Protein AF-A0A8B7DAG0-F1 (afdb_monomer)

Secondary structure (DSSP, 8-state):
--------TT-EEEEEEEE-SSS--EEEEEEEEETTEEEEESSTT-SS-SEEEEGGG--EEEE-SSSS-TTEEEEEETTEEEEEE-SSHHHHHHHHHHHHHHHHHTT--

Solvent-accessible surface area (backbone atoms only — not comparable to full-atom values): 6389 Å² total; per-residue (Å²): 136,78,78,89,84,63,82,54,91,91,52,53,69,49,71,36,34,30,52,37,88,90,59,75,52,75,45,68,26,26,34,38,43,50,97,60,33,43,32,31,18,78,41,86,87,54,91,64,65,79,46,74,43,61,43,82,61,45,77,49,66,46,80,35,84,82,83,79,46,74,39,21,29,35,42,35,37,91,91,47,73,46,49,34,27,30,98,37,60,67,56,29,48,55,52,45,51,56,52,47,53,52,37,56,75,64,68,67,126

Mean predicted aligned error: 5.38 Å

Radius of gyration: 13.93 Å; Cα contacts (8 Å, |Δi|>4): 187; chains: 1; bounding box: 33×29×47 Å

pLDDT: mean 90.53, std 15.8, range [38.78, 98.75]

Sequence (109 aa):
MDAYDGAEINSKEGYLTKQGLKIKSWRTRWFVLFRNELLYYKTKNEKQPLGIINLKICLSVTKDEEIGKNYAFRIHMPYRVYYVYAVSDIERQEWIDILCWKLIQNGIE

Structure (mmCIF, N/CA/C/O backbone):
data_AF-A0A8B7DAG0-F1
#
_entry.id   AF-A0A8B7DAG0-F1
#
loop_
_atom_site.group_PDB
_atom_site.id
_atom_site.type_symbol
_atom_site.label_atom_id
_atom_site.label_alt_id
_atom_site.label_comp_id
_atom_site.label_asym_id
_atom_site.label_entity_id
_atom_site.label_seq_id
_atom_site.pdbx_PDB_ins_code
_atom_site.Cartn_x
_atom_site.Cartn_y
_atom_site.Cartn_z
_atom_site.occupancy
_atom_site.B_iso_or_equiv
_atom_site.auth_seq_id
_atom_site.auth_comp_id
_atom_site.auth_asym_id
_atom_site.auth_atom_id
_atom_site.pdbx_PDB_model_num
ATOM 1 N N . MET A 1 1 ? 10.244 11.679 31.653 1.00 40.47 1 MET A N 1
ATOM 2 C CA . MET A 1 1 ? 9.393 10.553 31.192 1.00 40.47 1 MET A CA 1
ATOM 3 C C . MET A 1 1 ? 8.840 11.032 29.885 1.00 40.47 1 MET A C 1
ATOM 5 O O . MET A 1 1 ? 7.789 11.658 29.839 1.00 40.47 1 MET A O 1
ATOM 9 N N . ASP A 1 2 ? 9.701 10.934 28.886 1.00 38.78 2 ASP A N 1
ATOM 10 C CA . ASP A 1 2 ? 9.666 11.870 27.780 1.00 38.78 2 ASP A CA 1
ATOM 11 C C . ASP A 1 2 ? 8.710 11.314 26.744 1.00 38.78 2 ASP A C 1
ATOM 13 O O . ASP A 1 2 ? 8.774 10.140 26.370 1.00 38.78 2 ASP A O 1
ATOM 17 N N . ALA A 1 3 ? 7.746 12.154 26.386 1.00 39.91 3 ALA A N 1
ATOM 18 C CA . ALA A 1 3 ? 6.811 11.891 25.321 1.00 39.91 3 ALA A CA 1
ATOM 19 C C . ALA A 1 3 ? 7.611 11.461 24.086 1.00 39.91 3 ALA A C 1
ATOM 21 O O . ALA A 1 3 ? 8.507 12.179 23.644 1.00 39.91 3 ALA A O 1
ATOM 22 N N . TYR A 1 4 ? 7.301 10.282 23.548 1.00 42.47 4 TYR A N 1
ATOM 23 C CA . TYR A 1 4 ? 7.715 9.902 22.203 1.00 42.47 4 TYR A CA 1
ATOM 24 C C . TYR A 1 4 ? 6.974 10.813 21.214 1.00 42.47 4 TYR A C 1
ATOM 26 O O . TYR A 1 4 ? 5.984 10.420 20.607 1.00 42.47 4 TYR A O 1
ATOM 34 N N . ASP A 1 5 ? 7.440 12.053 21.105 1.00 46.56 5 ASP A N 1
ATOM 35 C CA . ASP A 1 5 ? 7.036 13.046 20.114 1.00 46.56 5 ASP A CA 1
ATOM 36 C C . ASP A 1 5 ? 8.050 13.038 18.967 1.00 46.56 5 ASP A C 1
ATOM 38 O O . ASP A 1 5 ? 8.760 13.998 18.684 1.00 46.56 5 ASP A O 1
ATOM 42 N N . GLY A 1 6 ? 8.211 11.860 18.373 1.00 41.12 6 GLY A N 1
ATOM 43 C CA . GLY A 1 6 ? 9.141 11.633 17.284 1.00 41.12 6 GLY A CA 1
ATOM 44 C C . GLY A 1 6 ? 8.429 10.851 16.208 1.00 41.12 6 GLY A C 1
ATOM 45 O O . GLY A 1 6 ? 8.589 9.636 16.133 1.00 41.12 6 GLY A O 1
ATOM 46 N N . ALA A 1 7 ? 7.638 11.531 15.375 1.00 50.34 7 ALA A N 1
ATOM 47 C CA . ALA A 1 7 ? 7.388 11.005 14.042 1.00 50.34 7 ALA A CA 1
ATOM 48 C C . ALA A 1 7 ? 8.769 10.710 13.442 1.00 50.34 7 ALA A C 1
ATOM 50 O O . ALA A 1 7 ? 9.560 11.633 13.242 1.00 50.34 7 ALA A O 1
ATOM 51 N N . GLU A 1 8 ? 9.112 9.428 13.270 1.00 58.81 8 GLU A N 1
ATOM 52 C CA . GLU A 1 8 ? 10.402 9.056 12.697 1.00 58.81 8 GLU A CA 1
ATOM 53 C C . GLU A 1 8 ? 10.531 9.809 11.372 1.00 58.81 8 GLU A C 1
ATOM 55 O O . GLU A 1 8 ? 9.656 9.696 10.505 1.00 58.81 8 GLU A O 1
ATOM 60 N N . ILE A 1 9 ? 11.603 10.591 11.219 1.00 61.91 9 ILE A N 1
ATOM 61 C CA . ILE A 1 9 ? 11.972 11.185 9.935 1.00 61.91 9 ILE A CA 1
ATOM 62 C C . ILE A 1 9 ? 12.011 10.004 8.952 1.00 61.91 9 ILE A C 1
ATOM 64 O O . ILE A 1 9 ? 12.784 9.063 9.144 1.00 61.91 9 ILE A O 1
ATOM 68 N N . ASN A 1 10 ? 11.142 10.021 7.936 1.00 74.75 10 ASN A N 1
ATOM 69 C CA . ASN A 1 10 ? 10.905 8.928 6.976 1.00 74.75 10 ASN A CA 1
ATOM 70 C C . ASN A 1 10 ? 9.998 7.767 7.441 1.00 74.75 10 ASN A C 1
ATOM 72 O O . ASN A 1 10 ? 10.216 6.608 7.053 1.00 74.75 10 ASN A O 1
ATOM 76 N N . SER A 1 11 ? 8.959 8.074 8.214 1.00 87.56 11 SER A N 1
ATOM 77 C CA . SER A 1 11 ? 7.810 7.197 8.462 1.00 87.56 11 SER A CA 1
ATOM 78 C C . SER A 1 11 ? 6.525 7.790 7.876 1.00 87.56 11 SER A C 1
ATOM 80 O O . SER A 1 11 ? 6.398 9.000 7.697 1.00 87.56 11 SER A O 1
ATOM 82 N N . LYS A 1 12 ? 5.571 6.921 7.533 1.00 95.44 12 LYS A N 1
AT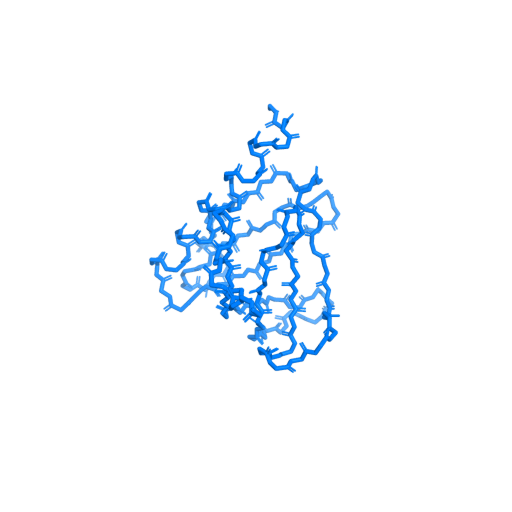OM 83 C CA . LYS A 1 12 ? 4.217 7.313 7.128 1.00 95.44 12 LYS A CA 1
ATOM 84 C C . LYS A 1 12 ? 3.233 6.259 7.597 1.00 95.44 12 LYS A C 1
ATOM 86 O O . LYS A 1 12 ? 3.471 5.060 7.456 1.00 95.44 12 LYS A O 1
ATOM 91 N N . GLU A 1 13 ? 2.112 6.721 8.120 1.00 97.75 13 GLU A N 1
ATOM 92 C CA . GLU A 1 13 ? 0.965 5.893 8.454 1.00 97.75 13 GLU A CA 1
ATOM 93 C C . GLU A 1 13 ? -0.304 6.498 7.853 1.00 97.75 13 GLU A C 1
ATOM 95 O O . GLU A 1 13 ? -0.394 7.710 7.654 1.00 97.75 13 GLU A O 1
ATOM 100 N N . GLY A 1 14 ? -1.272 5.660 7.494 1.00 98.06 14 GLY A N 1
ATOM 101 C CA . GLY A 1 14 ? -2.459 6.130 6.786 1.00 98.06 14 GLY A CA 1
ATOM 102 C C . GLY A 1 14 ? -3.342 5.008 6.267 1.00 98.06 14 GLY A C 1
ATOM 103 O O . GLY A 1 14 ? -2.921 3.856 6.144 1.00 98.06 14 GLY A O 1
ATOM 104 N N . TYR A 1 15 ? -4.589 5.337 5.942 1.00 98.62 15 TYR A N 1
ATOM 105 C CA . TYR A 1 15 ? -5.487 4.381 5.308 1.00 98.62 15 TYR A CA 1
ATOM 106 C C . TYR A 1 15 ? -5.191 4.267 3.812 1.00 98.62 15 TYR A C 1
ATOM 108 O O . TYR A 1 15 ? -5.147 5.259 3.097 1.00 98.62 15 TYR A O 1
ATOM 116 N N . LEU A 1 16 ? -5.066 3.033 3.327 1.00 98.75 16 LEU A N 1
ATOM 117 C CA . LEU A 1 16 ? -5.084 2.712 1.901 1.00 98.75 16 LEU A CA 1
ATOM 118 C C . LEU A 1 16 ? -6.095 1.603 1.654 1.00 98.75 16 LEU A C 1
ATOM 120 O O . LEU A 1 16 ? -6.307 0.720 2.495 1.00 98.75 16 LEU A O 1
ATOM 124 N N . THR A 1 17 ? -6.699 1.599 0.472 1.00 98.75 17 THR A N 1
ATOM 125 C CA . THR A 1 17 ? -7.565 0.497 0.061 1.00 98.75 17 THR A CA 1
ATOM 126 C C . THR A 1 17 ? -6.815 -0.447 -0.853 1.00 98.75 17 THR A C 1
ATOM 128 O O . THR A 1 17 ? -6.337 -0.057 -1.908 1.00 98.75 17 THR A O 1
ATOM 131 N N . LYS A 1 18 ? -6.715 -1.714 -0.444 1.00 98.50 18 LYS A N 1
ATOM 132 C CA . LYS A 1 18 ? -5.932 -2.736 -1.141 1.00 98.50 18 LYS A CA 1
ATOM 133 C C . LYS A 1 18 ? -6.804 -3.814 -1.760 1.00 98.50 18 LYS A C 1
ATOM 135 O O . LYS A 1 18 ? -7.814 -4.214 -1.177 1.00 98.50 18 LYS A O 1
ATOM 140 N N . GLN A 1 19 ? -6.353 -4.373 -2.875 1.00 98.31 19 GLN A N 1
ATOM 141 C CA . GLN A 1 19 ? -6.967 -5.561 -3.457 1.00 98.31 19 GLN A CA 1
ATOM 142 C C . GLN A 1 19 ? -6.548 -6.827 -2.684 1.00 98.31 19 GLN A C 1
ATOM 144 O O . GLN A 1 19 ? -5.409 -6.967 -2.207 1.00 98.31 19 GLN A O 1
ATOM 149 N N . GLY A 1 20 ? -7.480 -7.761 -2.499 1.00 95.94 20 GLY A N 1
ATOM 150 C CA . GLY A 1 20 ? -7.198 -9.099 -1.980 1.00 95.94 20 GLY A CA 1
ATOM 151 C C . GLY A 1 20 ? -6.433 -9.961 -2.992 1.00 95.94 20 GLY A C 1
ATOM 152 O O . GLY A 1 20 ? -6.530 -9.759 -4.198 1.00 95.94 20 GLY A O 1
ATOM 153 N N . LEU A 1 21 ? -5.635 -10.918 -2.498 1.00 90.69 21 LEU A N 1
ATOM 154 C CA . LEU A 1 21 ? -4.799 -11.768 -3.358 1.00 90.69 21 LEU A CA 1
ATOM 155 C C . LEU A 1 21 ? -5.630 -12.814 -4.110 1.00 90.69 21 LEU A C 1
ATOM 157 O O . LEU A 1 21 ? -5.641 -12.803 -5.340 1.00 90.69 21 LEU A O 1
ATOM 161 N N . LYS A 1 22 ? -6.313 -13.689 -3.353 1.00 90.44 22 LYS A N 1
ATOM 162 C CA . LYS A 1 22 ? -7.147 -14.786 -3.873 1.00 90.44 22 LYS A CA 1
ATOM 163 C C . LYS A 1 22 ? -8.496 -14.265 -4.363 1.00 90.44 22 LYS A C 1
ATOM 165 O O . LYS A 1 22 ? -8.837 -14.402 -5.527 1.00 90.44 22 LYS A O 1
ATOM 170 N N . ILE A 1 23 ? -9.228 -13.604 -3.469 1.00 94.00 23 ILE A N 1
ATOM 171 C CA . ILE A 1 23 ? -10.484 -12.928 -3.789 1.00 94.00 23 ILE A CA 1
ATOM 172 C C . ILE A 1 23 ? -10.144 -11.464 -4.044 1.00 94.00 23 ILE A C 1
ATOM 174 O O . ILE A 1 23 ? -9.693 -10.772 -3.129 1.00 94.00 23 ILE A O 1
ATOM 178 N N . LYS A 1 24 ? -10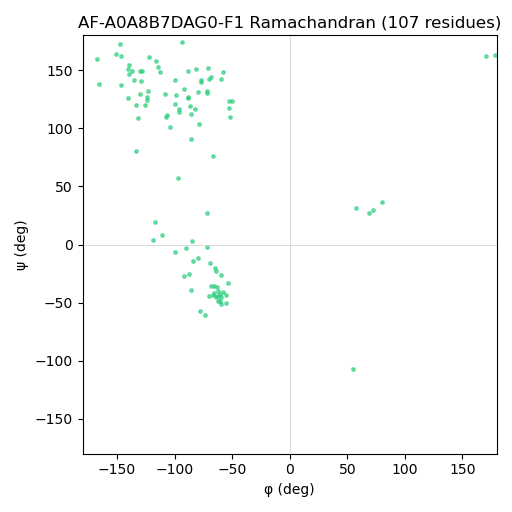.370 -10.982 -5.268 1.00 94.75 24 LYS A N 1
ATOM 179 C CA . LYS A 1 24 ? -10.020 -9.624 -5.726 1.00 94.75 24 LYS A CA 1
ATOM 180 C C . LYS A 1 24 ? -10.898 -8.507 -5.129 1.00 94.75 24 LYS A C 1
ATOM 182 O O . LYS A 1 24 ? -11.056 -7.446 -5.721 1.00 94.75 24 LYS A O 1
ATOM 187 N N . SER A 1 25 ? -11.456 -8.724 -3.937 1.00 96.81 25 SER A N 1
ATOM 188 C CA . SER A 1 25 ? -12.205 -7.714 -3.187 1.00 96.81 25 SER A CA 1
ATOM 189 C C . SER A 1 25 ? -11.286 -6.593 -2.703 1.00 96.81 25 SER A C 1
ATOM 191 O O . SER A 1 25 ? -10.159 -6.861 -2.278 1.00 96.81 25 SER A O 1
ATOM 193 N N . TRP A 1 26 ? -11.794 -5.366 -2.688 1.00 98.12 26 TRP A N 1
ATOM 194 C CA . TRP A 1 26 ? -11.092 -4.189 -2.181 1.00 98.12 26 TRP A CA 1
ATOM 195 C C . TRP A 1 26 ? -11.400 -3.969 -0.704 1.00 98.12 26 TRP A C 1
ATOM 197 O O . TRP A 1 26 ? -12.553 -4.069 -0.284 1.00 98.12 26 TRP A O 1
ATOM 207 N N . ARG A 1 27 ? -10.369 -3.715 0.104 1.00 98.25 27 ARG A N 1
ATOM 208 C CA . ARG A 1 27 ? -10.503 -3.545 1.555 1.00 98.25 27 ARG A CA 1
ATOM 209 C C . ARG A 1 27 ? -9.598 -2.428 2.060 1.00 98.25 27 ARG A C 1
ATOM 211 O O . ARG A 1 27 ? -8.391 -2.476 1.838 1.00 98.25 27 ARG A O 1
ATOM 218 N N . THR A 1 28 ? -10.177 -1.464 2.768 1.00 98.50 28 THR A N 1
ATOM 219 C CA . THR A 1 28 ? -9.439 -0.387 3.439 1.00 98.50 28 THR A CA 1
ATOM 220 C C . THR A 1 28 ? -8.697 -0.939 4.646 1.00 98.50 28 THR A C 1
ATOM 222 O O . THR A 1 28 ? -9.261 -1.701 5.437 1.00 98.50 28 THR A O 1
ATOM 225 N N . ARG A 1 29 ? -7.409 -0.625 4.751 1.00 98.62 29 ARG A N 1
ATOM 226 C CA . ARG A 1 29 ? -6.511 -1.086 5.809 1.00 98.62 29 ARG A CA 1
ATOM 227 C C . ARG A 1 29 ? -5.654 0.073 6.274 1.00 98.62 29 ARG A C 1
ATOM 229 O O . ARG A 1 29 ? -5.360 0.974 5.495 1.00 98.62 29 ARG A O 1
ATOM 236 N N . TRP A 1 30 ? -5.286 0.036 7.544 1.00 98.62 30 TRP A N 1
ATOM 237 C CA . TRP A 1 30 ? -4.340 0.985 8.106 1.00 98.62 30 TRP A CA 1
ATOM 238 C C . TRP A 1 30 ? -2.932 0.512 7.774 1.00 98.62 30 TRP A C 1
ATOM 240 O O . TRP A 1 30 ? -2.569 -0.590 8.176 1.00 98.62 30 TRP A O 1
ATOM 250 N N . PHE A 1 31 ? -2.185 1.287 7.002 1.00 98.62 31 PHE A N 1
ATOM 251 C CA . PHE A 1 31 ? -0.811 0.989 6.630 1.00 98.62 31 PHE A CA 1
ATOM 252 C C . PHE A 1 31 ? 0.151 1.777 7.510 1.00 98.62 31 PHE A C 1
ATOM 254 O O . PHE A 1 31 ? -0.103 2.939 7.815 1.00 98.62 31 PHE A O 1
ATOM 261 N N . VAL A 1 32 ? 1.255 1.140 7.890 1.00 97.81 32 VAL A N 1
ATOM 262 C CA . VAL A 1 32 ? 2.336 1.739 8.675 1.00 97.81 32 VAL A CA 1
ATOM 263 C C . VAL A 1 32 ? 3.652 1.366 8.013 1.00 97.81 32 VAL A C 1
ATOM 265 O O . VAL A 1 32 ? 3.970 0.183 7.878 1.00 97.81 32 VAL A O 1
ATOM 268 N N . LEU A 1 33 ? 4.408 2.372 7.587 1.00 96.81 33 LEU A N 1
ATOM 269 C CA . LEU A 1 33 ? 5.792 2.212 7.171 1.00 96.81 33 LEU A CA 1
ATOM 270 C C . LEU A 1 33 ? 6.688 2.301 8.403 1.00 96.81 33 LEU A C 1
ATOM 272 O O . LEU A 1 33 ? 6.838 3.373 8.986 1.00 96.81 33 LEU A O 1
ATOM 276 N N . PHE A 1 34 ? 7.310 1.183 8.760 1.00 92.19 34 PHE A N 1
ATOM 277 C CA . PHE A 1 34 ? 8.261 1.096 9.859 1.00 92.19 34 PHE A CA 1
ATOM 278 C C . PHE A 1 34 ? 9.571 0.501 9.348 1.00 92.19 34 PHE A C 1
ATOM 280 O O . PHE A 1 34 ? 9.608 -0.620 8.836 1.00 92.19 34 PHE A O 1
ATOM 287 N N . ARG A 1 35 ? 10.670 1.255 9.466 1.00 90.00 35 ARG A N 1
ATOM 288 C CA . ARG A 1 35 ? 11.986 0.877 8.920 1.00 90.00 35 ARG A CA 1
ATOM 2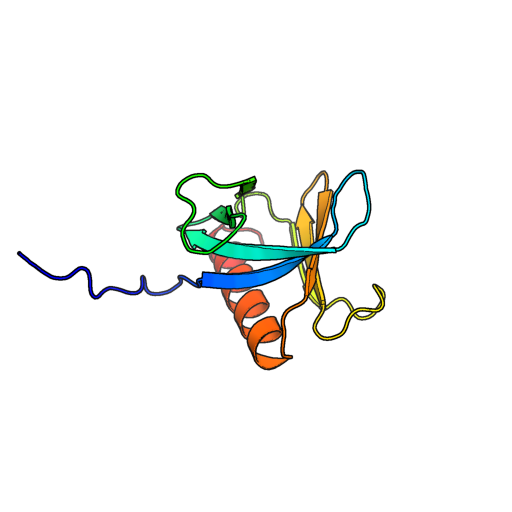89 C C . ARG A 1 35 ? 11.926 0.563 7.415 1.00 90.00 35 ARG A C 1
ATOM 291 O O . ARG A 1 35 ? 11.809 1.496 6.625 1.00 90.00 35 ARG A O 1
ATOM 298 N N . ASN A 1 36 ? 12.025 -0.719 7.050 1.00 92.12 36 ASN A N 1
ATOM 299 C CA . ASN A 1 36 ? 11.988 -1.268 5.687 1.00 92.12 36 ASN A CA 1
ATOM 300 C C . ASN A 1 36 ? 10.787 -2.20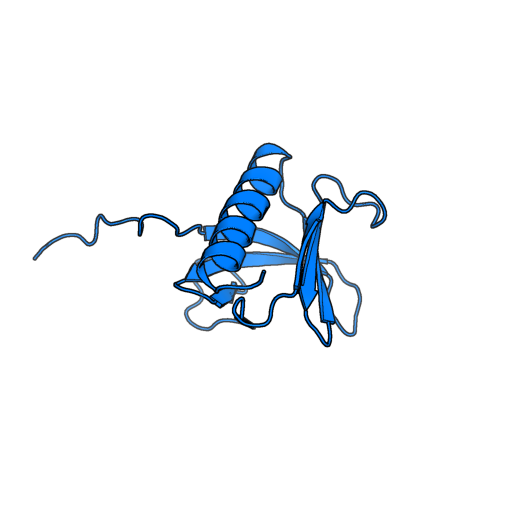6 5.476 1.00 92.12 36 ASN A C 1
ATOM 302 O O . ASN A 1 36 ? 10.782 -3.042 4.574 1.00 92.12 36 ASN A O 1
ATOM 306 N N . GLU A 1 37 ? 9.776 -2.096 6.329 1.00 95.00 37 GLU A N 1
ATOM 307 C CA . GLU A 1 37 ? 8.576 -2.912 6.284 1.00 95.00 37 GLU A CA 1
ATOM 308 C C . GLU A 1 37 ? 7.351 -2.016 6.164 1.00 95.00 37 GLU A C 1
ATOM 310 O O . GLU A 1 37 ? 7.187 -1.042 6.898 1.00 95.00 37 GLU A O 1
ATOM 315 N N . LEU A 1 38 ? 6.472 -2.363 5.230 1.00 97.75 38 LEU A N 1
ATOM 316 C CA . LEU A 1 38 ? 5.156 -1.761 5.115 1.00 97.75 38 LEU A CA 1
ATOM 317 C C . LEU A 1 38 ? 4.130 -2.753 5.670 1.00 97.75 38 LEU A C 1
ATOM 319 O O . LEU A 1 38 ? 3.766 -3.741 5.024 1.00 97.75 38 LEU A O 1
ATOM 323 N N . LEU A 1 39 ? 3.701 -2.502 6.901 1.00 98.12 39 LEU A N 1
ATOM 324 C CA . LEU A 1 39 ? 2.726 -3.310 7.620 1.00 98.12 39 LEU A CA 1
ATOM 325 C C . LEU A 1 39 ? 1.316 -2.814 7.310 1.00 98.12 39 LEU A C 1
ATOM 327 O O . LEU A 1 39 ? 1.113 -1.622 7.083 1.00 98.12 39 LEU A O 1
ATOM 331 N N . TYR A 1 40 ? 0.327 -3.708 7.330 1.00 98.31 40 TYR A N 1
ATOM 332 C CA . TYR A 1 40 ? -1.074 -3.295 7.263 1.00 98.31 40 TYR A CA 1
ATOM 333 C C . TYR A 1 40 ? -1.964 -4.029 8.262 1.00 98.31 40 TYR A C 1
ATOM 335 O O . TYR A 1 40 ? -1.860 -5.238 8.463 1.00 98.31 40 TYR A O 1
ATOM 343 N N . TYR A 1 41 ? -2.907 -3.294 8.837 1.00 98.50 41 TYR A N 1
ATOM 344 C CA . TYR A 1 41 ? -3.775 -3.706 9.935 1.00 98.50 41 TYR A CA 1
ATOM 345 C C . TYR A 1 41 ? -5.245 -3.580 9.535 1.00 98.50 41 TYR A C 1
ATOM 347 O O . TYR A 1 41 ? -5.587 -2.868 8.583 1.00 98.50 41 TYR A O 1
ATOM 355 N N . LYS A 1 42 ? -6.146 -4.261 10.257 1.00 97.88 42 LYS A N 1
ATOM 356 C CA . LYS A 1 42 ? -7.592 -4.121 10.012 1.00 97.88 42 LYS A CA 1
ATOM 357 C C . LYS A 1 42 ? -8.038 -2.669 10.216 1.00 97.88 42 LYS A C 1
ATOM 359 O O . LYS A 1 42 ? -8.757 -2.151 9.368 1.00 97.88 42 LYS A O 1
ATOM 364 N N . THR A 1 43 ? -7.581 -2.036 11.298 1.00 97.88 43 THR A N 1
ATOM 365 C CA . THR A 1 43 ? -7.812 -0.626 11.657 1.00 97.88 43 THR A CA 1
ATOM 366 C C . THR A 1 43 ? -6.589 -0.065 12.399 1.00 97.88 43 THR A C 1
ATOM 368 O O . THR A 1 43 ? -5.695 -0.837 12.747 1.00 97.88 43 THR A O 1
ATOM 371 N N . LYS A 1 44 ? -6.555 1.250 12.667 1.00 96.88 44 LYS A N 1
ATOM 372 C CA . LYS A 1 44 ? -5.470 1.915 13.421 1.00 96.88 44 LYS A CA 1
ATOM 373 C C . LYS A 1 44 ? -5.272 1.374 14.849 1.00 96.88 44 LYS A C 1
ATOM 375 O O . LYS A 1 44 ? -4.170 1.441 15.374 1.00 96.88 44 LYS A O 1
ATOM 380 N N . ASN A 1 45 ? -6.317 0.816 15.464 1.00 96.00 45 ASN A N 1
ATOM 381 C CA . ASN A 1 45 ? -6.292 0.387 16.870 1.00 96.00 45 ASN A CA 1
ATOM 382 C C . ASN A 1 45 ? -5.844 -1.072 17.060 1.00 96.00 45 ASN A C 1
ATOM 384 O O . ASN A 1 45 ? -5.772 -1.562 18.187 1.00 96.00 45 ASN A O 1
ATOM 388 N N . GLU A 1 46 ? -5.590 -1.794 15.970 1.00 96.38 46 GLU A N 1
ATOM 389 C CA . GLU A 1 46 ? -5.164 -3.188 16.032 1.00 96.38 46 GLU A CA 1
ATOM 390 C C . GLU A 1 46 ? -3.689 -3.299 16.410 1.00 96.38 46 GLU A C 1
ATOM 392 O O . GLU A 1 46 ? -2.843 -2.575 15.892 1.00 96.38 46 GLU A O 1
ATOM 397 N N . LYS A 1 47 ? -3.363 -4.279 17.256 1.00 92.88 47 LYS A N 1
ATOM 398 C CA . LYS A 1 47 ? -1.975 -4.536 17.671 1.00 92.88 47 LYS A CA 1
ATOM 399 C C . LYS A 1 47 ? -1.227 -5.473 16.725 1.00 92.88 47 LYS A C 1
ATOM 401 O O . LYS A 1 47 ? -0.002 -5.437 16.675 1.00 92.88 47 LYS A O 1
ATOM 406 N N . GLN A 1 48 ? -1.946 -6.330 15.996 1.00 95.81 48 GLN A N 1
ATOM 407 C CA . GLN A 1 48 ? -1.347 -7.337 15.120 1.00 95.81 48 GLN A CA 1
ATOM 408 C C . GLN A 1 48 ? -1.546 -6.988 13.640 1.00 95.81 48 GLN A C 1
ATOM 410 O O . GLN A 1 48 ? -2.681 -6.734 13.220 1.00 95.81 48 GLN A O 1
ATOM 415 N N . PRO A 1 49 ? -0.471 -6.997 12.832 1.00 97.62 49 PRO A N 1
ATOM 416 C CA . PRO A 1 49 ? -0.587 -6.771 11.403 1.00 97.62 49 PRO A CA 1
ATOM 417 C C . PRO A 1 49 ? -1.270 -7.966 10.729 1.00 97.62 49 PRO A C 1
ATOM 419 O O . PRO A 1 49 ? -1.014 -9.125 11.043 1.00 97.62 49 PRO A O 1
ATOM 422 N N . LEU A 1 50 ? -2.110 -7.679 9.738 1.00 97.69 50 LEU A N 1
ATOM 423 C CA . LEU A 1 50 ? -2.684 -8.682 8.835 1.00 97.69 50 LEU A CA 1
ATOM 424 C C . LEU A 1 50 ? -1.702 -9.102 7.732 1.00 97.69 50 LEU A C 1
ATOM 426 O O . LEU A 1 50 ? -1.977 -10.028 6.966 1.00 97.69 50 LEU A O 1
ATOM 430 N N . GLY A 1 51 ? -0.602 -8.374 7.581 1.00 97.44 51 GLY A N 1
ATOM 431 C CA . GLY A 1 51 ? 0.483 -8.719 6.682 1.00 97.44 51 GLY A CA 1
ATOM 432 C C . GLY A 1 51 ? 1.586 -7.675 6.694 1.00 97.44 51 GLY A C 1
ATOM 433 O O . GLY A 1 51 ? 1.397 -6.545 7.147 1.00 97.44 51 GLY A O 1
ATOM 434 N N . ILE A 1 52 ? 2.736 -8.099 6.183 1.00 97.38 52 ILE A N 1
ATOM 435 C CA . ILE A 1 52 ? 3.976 -7.332 6.142 1.00 97.38 52 ILE A CA 1
ATOM 436 C C . ILE A 1 52 ? 4.509 -7.406 4.713 1.00 97.38 52 ILE A C 1
ATOM 438 O O . ILE A 1 52 ? 4.587 -8.488 4.125 1.00 97.38 52 ILE A O 1
ATOM 442 N N . ILE A 1 53 ? 4.842 -6.253 4.141 1.00 97.44 53 ILE A N 1
ATOM 443 C CA . ILE A 1 53 ? 5.506 -6.136 2.843 1.00 97.44 53 ILE A CA 1
ATOM 444 C C . ILE A 1 53 ? 6.958 -5.738 3.116 1.00 97.44 53 ILE A C 1
ATOM 446 O O . ILE A 1 53 ? 7.220 -4.630 3.579 1.00 97.44 53 ILE A O 1
ATOM 450 N N . ASN A 1 54 ? 7.896 -6.648 2.849 1.00 95.88 54 ASN A N 1
ATOM 451 C CA . ASN A 1 54 ? 9.325 -6.404 3.045 1.00 95.88 54 ASN A CA 1
ATOM 452 C C . ASN A 1 54 ? 9.891 -5.578 1.881 1.00 95.88 54 ASN A C 1
ATOM 454 O O . ASN A 1 54 ? 10.137 -6.113 0.802 1.00 95.88 54 ASN A O 1
ATOM 458 N N . LEU A 1 55 ? 10.129 -4.287 2.099 1.00 95.56 55 LEU A N 1
ATOM 459 C CA . LEU A 1 55 ? 10.567 -3.367 1.048 1.00 95.56 55 LEU A CA 1
ATOM 460 C C . LEU A 1 55 ? 11.991 -3.638 0.551 1.00 95.56 55 LEU A C 1
ATOM 462 O O . LEU A 1 55 ? 12.323 -3.197 -0.541 1.00 95.56 55 LEU A O 1
ATOM 466 N N . LYS A 1 56 ? 12.807 -4.415 1.277 1.00 93.75 56 LYS A N 1
ATOM 467 C CA . LYS A 1 56 ? 14.161 -4.787 0.822 1.00 93.75 56 LYS A CA 1
ATOM 468 C C . LYS A 1 56 ? 14.166 -5.633 -0.450 1.00 93.75 56 LYS A C 1
ATOM 470 O O . LYS A 1 56 ? 15.178 -5.696 -1.129 1.00 93.75 56 LYS A O 1
ATOM 475 N N . ILE A 1 57 ? 13.063 -6.324 -0.733 1.00 94.81 57 ILE A N 1
ATOM 476 C CA . ILE A 1 57 ? 12.897 -7.140 -1.944 1.00 94.81 57 ILE A CA 1
ATOM 477 C C . ILE A 1 57 ? 11.870 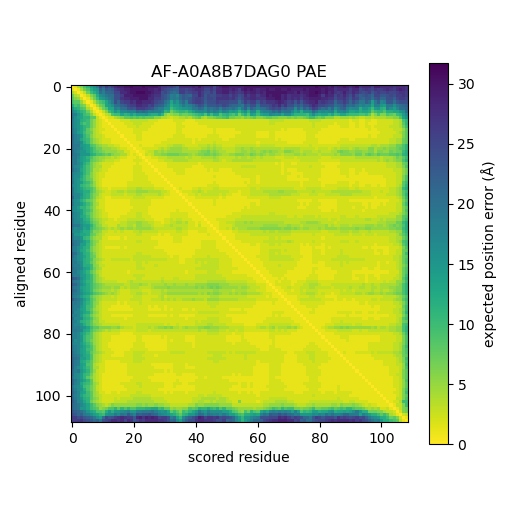-6.531 -2.902 1.00 94.81 57 ILE A C 1
ATOM 479 O O . ILE A 1 57 ? 11.444 -7.196 -3.839 1.00 94.81 57 ILE A O 1
ATOM 483 N N . CYS A 1 58 ? 11.393 -5.315 -2.629 1.00 96.56 58 CYS A N 1
ATOM 484 C CA . CYS A 1 58 ? 10.460 -4.628 -3.510 1.00 96.56 58 CYS A CA 1
ATOM 485 C C . CYS A 1 58 ? 11.204 -4.170 -4.766 1.00 96.56 58 CYS A C 1
ATOM 487 O O . CYS A 1 58 ? 12.278 -3.589 -4.673 1.00 96.56 58 CYS A O 1
ATOM 489 N N . LEU A 1 59 ? 10.625 -4.446 -5.932 1.00 96.06 59 LEU A N 1
ATOM 490 C CA . LEU A 1 59 ? 11.230 -4.152 -7.227 1.00 96.06 59 LEU A CA 1
ATOM 491 C C . LEU A 1 59 ? 10.927 -2.723 -7.679 1.00 96.06 59 LEU A C 1
ATOM 493 O O . LEU A 1 59 ? 11.773 -2.069 -8.271 1.00 96.06 59 LEU A O 1
ATOM 497 N N . SER A 1 60 ? 9.703 -2.243 -7.444 1.00 96.88 60 SER A N 1
ATOM 498 C CA . SER A 1 60 ? 9.306 -0.871 -7.775 1.00 96.88 60 SER A CA 1
ATOM 499 C C . SER A 1 60 ? 7.969 -0.485 -7.144 1.00 96.88 60 SER A C 1
ATOM 501 O O . SER A 1 60 ? 7.133 -1.336 -6.821 1.00 96.88 60 SER A O 1
ATOM 503 N N . VAL A 1 61 ? 7.736 0.823 -7.028 1.00 98.00 61 VAL A N 1
ATOM 504 C CA . VAL A 1 61 ? 6.430 1.407 -6.704 1.00 98.00 61 VAL A CA 1
ATOM 505 C C . VAL A 1 61 ? 6.054 2.389 -7.808 1.00 98.00 61 VAL A C 1
ATOM 507 O O . VAL A 1 61 ? 6.829 3.278 -8.139 1.00 98.00 61 VAL A O 1
ATOM 510 N N . THR A 1 62 ? 4.886 2.207 -8.427 1.00 97.81 62 THR A N 1
ATOM 511 C CA . THR A 1 62 ? 4.470 2.994 -9.606 1.00 97.81 62 THR A CA 1
ATOM 512 C C . THR A 1 62 ? 2.993 3.351 -9.550 1.00 97.81 62 THR A C 1
ATOM 514 O O . THR A 1 62 ? 2.200 2.597 -8.988 1.00 97.81 62 THR A O 1
ATOM 517 N N . LYS A 1 63 ? 2.606 4.485 -10.149 1.00 98.12 63 LYS A N 1
ATOM 518 C CA . LYS A 1 63 ? 1.192 4.820 -10.388 1.00 98.12 63 LYS A CA 1
ATOM 519 C C . LYS A 1 63 ? 0.533 3.727 -11.235 1.00 98.12 63 LYS A C 1
ATOM 521 O O . LYS A 1 63 ? 1.195 3.089 -12.053 1.00 98.12 63 LYS A O 1
ATOM 526 N N . ASP A 1 64 ? -0.758 3.511 -11.020 1.00 97.12 64 ASP A N 1
ATOM 527 C CA . ASP A 1 64 ? -1.552 2.555 -11.785 1.00 97.12 64 ASP A CA 1
ATOM 528 C C . ASP A 1 64 ? -2.846 3.235 -12.235 1.00 97.12 64 ASP A C 1
ATOM 530 O O . ASP A 1 64 ? -3.707 3.536 -11.414 1.00 97.12 64 ASP A O 1
ATOM 534 N N . GLU A 1 65 ? -2.952 3.507 -13.533 1.00 93.44 65 GLU A N 1
ATOM 535 C CA . GLU A 1 65 ? -4.147 4.099 -14.150 1.00 93.44 65 GLU A CA 1
ATOM 536 C C . GLU A 1 65 ? -5.021 3.024 -14.834 1.00 93.44 65 GLU A C 1
ATOM 538 O O . GLU A 1 65 ? -6.132 3.301 -15.279 1.00 93.44 65 GLU A O 1
ATOM 543 N N . GLU A 1 66 ? -4.548 1.774 -14.901 1.00 94.81 66 GLU A N 1
ATOM 544 C CA . GLU A 1 66 ? -5.184 0.679 -15.646 1.00 94.81 66 GLU A CA 1
ATOM 545 C C . GLU A 1 66 ? -6.157 -0.128 -14.776 1.00 94.81 66 GLU A C 1
ATOM 547 O O . GLU A 1 66 ? -7.135 -0.688 -15.272 1.00 94.81 66 GLU A O 1
ATOM 552 N N . ILE A 1 67 ? -5.941 -0.169 -13.457 1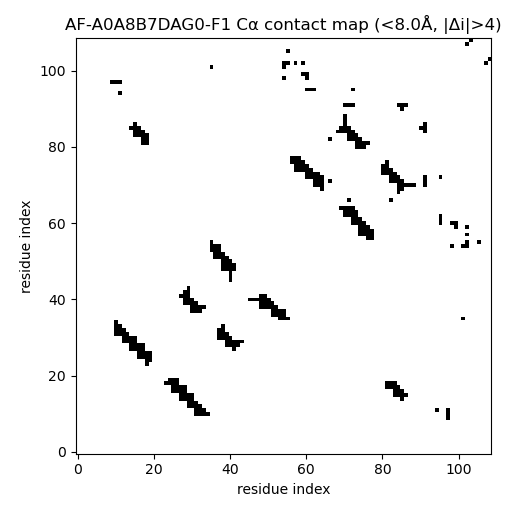.00 94.62 67 ILE A N 1
ATOM 553 C CA . ILE A 1 67 ? -6.751 -0.962 -12.519 1.00 94.62 67 ILE A CA 1
ATOM 554 C C . ILE A 1 67 ? -8.172 -0.400 -12.290 1.00 94.62 67 ILE A C 1
ATOM 556 O O . ILE A 1 67 ? -8.969 -0.985 -11.548 1.00 94.62 67 ILE A O 1
ATOM 560 N N . GLY A 1 68 ? -8.504 0.743 -12.902 1.00 95.81 68 GLY A N 1
ATOM 561 C CA . GLY A 1 68 ? -9.829 1.368 -12.830 1.00 95.81 68 GLY A CA 1
ATOM 562 C C . GLY A 1 68 ? -10.176 1.927 -11.446 1.00 95.81 68 GLY A C 1
ATOM 563 O O . GLY A 1 68 ? -11.349 1.964 -11.059 1.00 95.81 68 GLY A O 1
ATOM 564 N N . LYS A 1 69 ? -9.164 2.312 -10.657 1.00 97.44 69 LYS A N 1
ATOM 565 C CA . LYS A 1 69 ? -9.323 2.970 -9.353 1.00 97.44 69 LYS A CA 1
ATOM 566 C C . LYS A 1 69 ? -8.567 4.292 -9.352 1.00 97.44 69 LYS A C 1
ATOM 568 O O . LYS A 1 69 ? -7.372 4.315 -9.619 1.00 97.44 69 LYS A O 1
ATOM 573 N N . ASN A 1 70 ? -9.261 5.373 -9.002 1.00 97.69 70 ASN A N 1
ATOM 574 C CA . ASN A 1 70 ? -8.636 6.683 -8.846 1.00 97.69 70 ASN A CA 1
ATOM 575 C C . ASN A 1 70 ? -7.549 6.622 -7.777 1.00 97.69 70 ASN A C 1
ATOM 577 O O . ASN A 1 70 ? -7.716 5.951 -6.758 1.00 97.69 70 ASN A O 1
ATOM 581 N N . TYR A 1 71 ? -6.459 7.351 -8.011 1.00 98.31 71 TYR A N 1
ATOM 582 C CA . TYR A 1 71 ? -5.336 7.449 -7.077 1.00 98.31 71 TYR A CA 1
ATOM 583 C C . TYR A 1 71 ? -4.730 6.081 -6.737 1.00 98.31 71 TYR A C 1
ATOM 585 O O . TYR A 1 71 ? -4.210 5.868 -5.636 1.00 98.31 71 TYR A O 1
ATOM 593 N N . ALA A 1 72 ? -4.783 5.152 -7.693 1.00 98.56 72 ALA A N 1
ATOM 594 C CA . ALA A 1 72 ? -4.156 3.859 -7.553 1.00 98.56 72 ALA A CA 1
ATOM 595 C C . ALA A 1 72 ? -2.661 3.900 -7.861 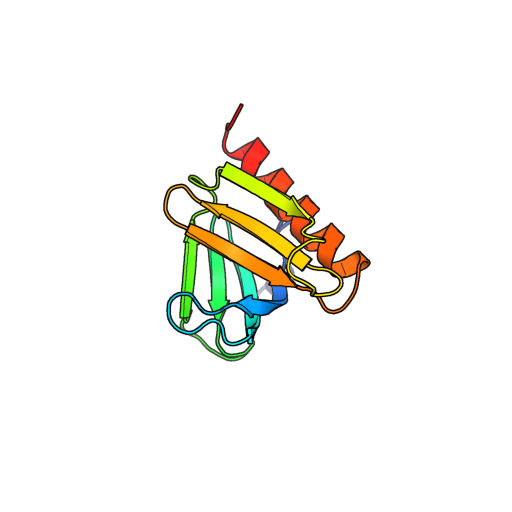1.00 98.56 72 ALA A C 1
ATOM 597 O O . ALA A 1 72 ? -2.140 4.723 -8.623 1.00 98.56 72 ALA A O 1
ATOM 598 N N . PHE A 1 73 ? -1.974 2.984 -7.199 1.00 98.75 73 PHE A N 1
ATOM 599 C CA . PHE A 1 73 ? -0.580 2.670 -7.400 1.00 98.75 73 PHE A CA 1
ATOM 600 C C . PHE A 1 73 ? -0.348 1.201 -7.055 1.00 98.75 73 PHE A C 1
ATOM 602 O O . PHE A 1 73 ? -1.178 0.525 -6.434 1.00 98.75 73 PHE A O 1
ATOM 609 N N . ARG A 1 74 ? 0.792 0.686 -7.491 1.00 98.12 74 ARG A N 1
ATOM 610 C CA . ARG A 1 74 ? 1.165 -0.712 -7.329 1.00 98.12 74 ARG A CA 1
ATOM 611 C C . ARG A 1 74 ? 2.548 -0.838 -6.722 1.00 98.12 74 ARG A C 1
ATOM 613 O O . ARG A 1 74 ? 3.456 -0.088 -7.069 1.00 98.12 74 ARG A O 1
ATOM 620 N N . ILE A 1 75 ? 2.684 -1.812 -5.829 1.00 98.31 75 ILE A N 1
ATOM 621 C CA . ILE A 1 75 ? 3.951 -2.216 -5.217 1.00 98.31 75 ILE A CA 1
ATOM 622 C C . ILE A 1 75 ? 4.320 -3.566 -5.831 1.00 98.31 75 ILE A C 1
ATOM 624 O O . ILE A 1 75 ? 3.634 -4.570 -5.594 1.00 98.31 75 ILE A O 1
ATOM 628 N N . HIS A 1 76 ? 5.360 -3.574 -6.660 1.00 97.81 76 HIS A N 1
ATOM 629 C CA . HIS A 1 76 ? 5.839 -4.758 -7.367 1.00 97.81 76 HIS A CA 1
ATOM 630 C C . HIS A 1 76 ? 6.814 -5.537 -6.500 1.00 97.81 76 HIS A C 1
ATOM 632 O O . HIS A 1 76 ? 7.879 -5.043 -6.145 1.00 97.81 76 HIS A O 1
ATOM 638 N N . MET A 1 77 ? 6.461 -6.781 -6.197 1.00 97.06 77 MET A N 1
ATOM 639 C CA . MET A 1 77 ? 7.316 -7.732 -5.493 1.00 97.06 77 MET A CA 1
ATOM 640 C C . MET A 1 77 ? 7.631 -8.915 -6.417 1.00 97.06 77 MET A C 1
ATOM 642 O O . MET A 1 77 ? 6.811 -9.221 -7.285 1.00 97.06 77 MET A O 1
ATOM 646 N N . PRO A 1 78 ? 8.720 -9.668 -6.170 1.00 96.75 78 PRO A N 1
ATOM 647 C CA . PRO A 1 78 ? 9.138 -10.787 -7.017 1.00 96.75 78 PRO A CA 1
ATOM 648 C C . PRO A 1 78 ? 8.044 -11.830 -7.272 1.00 96.75 78 PRO A C 1
ATOM 650 O O . PRO A 1 78 ? 7.970 -12.409 -8.348 1.00 96.75 78 PRO A O 1
ATOM 653 N N . TYR A 1 79 ? 7.162 -12.044 -6.293 1.00 94.12 79 TYR A N 1
ATOM 654 C CA . TYR A 1 79 ? 6.125 -13.079 -6.349 1.00 94.12 79 TYR A CA 1
ATOM 655 C C . TYR A 1 79 ? 4.698 -12.524 -6.273 1.00 94.12 79 TYR A C 1
ATOM 657 O O . TYR A 1 79 ? 3.739 -13.289 -6.153 1.00 94.12 79 TYR A O 1
ATOM 665 N N . ARG A 1 80 ? 4.529 -11.193 -6.253 1.00 95.19 80 ARG A N 1
ATOM 666 C CA . ARG A 1 80 ? 3.217 -10.565 -6.055 1.00 95.19 80 ARG A CA 1
ATOM 667 C C . ARG A 1 80 ? 3.219 -9.085 -6.416 1.00 95.19 80 ARG A C 1
ATOM 669 O O . ARG A 1 80 ? 4.051 -8.333 -5.934 1.00 95.19 80 ARG A O 1
ATOM 676 N N . VAL A 1 81 ? 2.168 -8.634 -7.092 1.00 97.06 81 VAL A N 1
ATOM 677 C CA . VAL A 1 81 ? 1.850 -7.203 -7.192 1.00 97.06 81 VAL A CA 1
ATOM 678 C C . VAL A 1 81 ? 0.773 -6.851 -6.165 1.00 97.06 81 VAL A C 1
ATOM 680 O O . VAL A 1 81 ? -0.255 -7.532 -6.057 1.00 97.06 81 VAL A O 1
ATOM 683 N N . TYR A 1 82 ? 1.012 -5.813 -5.366 1.00 98.31 82 TYR A N 1
ATOM 684 C CA . TYR A 1 82 ? -0.006 -5.232 -4.496 1.00 98.31 82 TYR A CA 1
ATOM 685 C C . TYR A 1 82 ? -0.631 -4.031 -5.189 1.00 98.31 82 TYR A C 1
ATOM 687 O O . TYR A 1 82 ? 0.032 -3.018 -5.359 1.00 98.31 82 TYR A O 1
ATOM 695 N N . TYR A 1 83 ? -1.915 -4.137 -5.521 1.00 98.38 83 TYR A N 1
ATOM 696 C CA . TYR A 1 83 ? -2.716 -3.010 -5.990 1.00 98.38 83 TYR A CA 1
ATOM 697 C C . TYR A 1 83 ? -3.348 -2.296 -4.801 1.00 98.38 83 TYR A C 1
ATOM 699 O O . TYR A 1 83 ? -4.015 -2.931 -3.966 1.00 98.38 83 TYR A O 1
ATOM 707 N N . VAL A 1 84 ? -3.132 -0.987 -4.730 1.00 98.56 84 VAL A N 1
ATOM 708 C CA . VAL A 1 84 ? -3.615 -0.114 -3.663 1.00 98.56 84 VAL A CA 1
ATOM 709 C C . VAL A 1 84 ? -4.096 1.213 -4.241 1.00 98.56 84 VAL A C 1
ATOM 711 O O . VAL A 1 84 ? -3.652 1.617 -5.308 1.00 98.56 84 VAL A O 1
ATOM 714 N N . TYR A 1 85 ? -5.007 1.890 -3.550 1.00 98.69 85 TYR A N 1
ATOM 715 C CA . TYR A 1 85 ? -5.376 3.266 -3.867 1.00 98.69 85 TYR A CA 1
ATOM 716 C C . TYR A 1 85 ? -5.570 4.104 -2.603 1.00 98.69 85 TYR A C 1
ATOM 718 O O . TYR A 1 85 ? -5.994 3.585 -1.560 1.00 98.69 85 TYR A O 1
ATOM 726 N N . ALA A 1 86 ? -5.230 5.386 -2.717 1.00 98.56 86 ALA A N 1
ATOM 727 C CA . ALA A 1 86 ? -5.406 6.396 -1.678 1.00 98.56 86 ALA A CA 1
ATOM 728 C C . ALA A 1 86 ? -6.741 7.141 -1.846 1.00 98.56 86 ALA A C 1
ATOM 730 O O . ALA A 1 86 ? -7.462 6.927 -2.821 1.00 98.56 86 ALA A O 1
ATOM 731 N N . VAL A 1 87 ? -7.095 8.013 -0.900 1.00 97.69 87 VAL A N 1
ATOM 732 C CA . VAL A 1 87 ? -8.334 8.813 -1.005 1.00 97.69 87 VAL A CA 1
ATOM 733 C C . VAL A 1 87 ? -8.148 10.087 -1.835 1.00 97.69 87 VAL A C 1
ATOM 735 O O . VAL A 1 87 ? -9.133 10.695 -2.245 1.00 97.69 87 VAL A O 1
ATOM 738 N N . SER A 1 88 ? -6.900 10.479 -2.102 1.00 98.31 88 SER A N 1
ATOM 739 C CA . SER A 1 88 ? -6.542 11.644 -2.909 1.00 98.31 88 SER A CA 1
ATOM 740 C C . SER A 1 88 ? -5.247 11.410 -3.689 1.00 98.31 88 SER A C 1
ATOM 742 O O . SER A 1 88 ? -4.451 10.526 -3.360 1.00 98.31 88 SER A O 1
ATOM 744 N N . ASP A 1 89 ? -5.020 12.230 -4.716 1.00 97.81 89 ASP A N 1
ATOM 745 C CA . ASP A 1 89 ? -3.771 12.191 -5.478 1.00 97.81 89 ASP A CA 1
ATOM 746 C C . ASP A 1 89 ? -2.559 12.606 -4.633 1.00 97.81 89 ASP A C 1
ATOM 748 O O . ASP A 1 89 ? -1.489 12.016 -4.756 1.00 97.81 89 ASP A O 1
ATOM 752 N N . ILE A 1 90 ? -2.757 13.565 -3.724 1.00 98.00 90 ILE A N 1
ATOM 753 C CA . ILE A 1 90 ? -1.729 14.022 -2.782 1.00 98.00 90 ILE A CA 1
ATOM 754 C C . ILE A 1 90 ? -1.280 12.850 -1.906 1.00 98.00 90 ILE A C 1
ATOM 756 O O . ILE A 1 90 ? -0.096 12.533 -1.869 1.00 98.00 90 ILE A O 1
ATOM 760 N N . GLU A 1 91 ? -2.220 12.134 -1.280 1.00 98.12 91 GLU A N 1
ATOM 761 C CA . GLU A 1 91 ? -1.871 10.974 -0.455 1.00 98.12 91 GLU A CA 1
ATOM 762 C C . GLU A 1 91 ? -1.203 9.864 -1.271 1.00 98.12 91 GLU A C 1
ATOM 764 O O . GLU A 1 91 ? -0.251 9.241 -0.794 1.00 98.12 91 GLU A O 1
ATOM 769 N N . ARG A 1 92 ? -1.677 9.604 -2.501 1.00 98.38 92 ARG A N 1
ATOM 770 C CA . ARG A 1 92 ? -1.015 8.659 -3.412 1.00 98.38 92 ARG A CA 1
ATOM 771 C C . ARG A 1 92 ? 0.443 9.058 -3.613 1.00 98.38 92 ARG A C 1
ATOM 773 O O . ARG A 1 92 ? 1.314 8.200 -3.491 1.00 98.38 92 ARG A O 1
ATOM 780 N N . GLN A 1 93 ? 0.695 10.321 -3.945 1.00 98.31 93 GLN A N 1
ATOM 781 C CA . GLN A 1 93 ? 2.036 10.804 -4.245 1.00 98.31 93 GLN A CA 1
ATOM 782 C C . GLN A 1 93 ? 2.940 10.711 -3.013 1.00 98.31 93 GLN A C 1
ATOM 784 O O . GLN A 1 93 ? 4.013 10.132 -3.110 1.00 98.31 93 GLN A O 1
ATOM 789 N N . GLU A 1 94 ? 2.466 11.127 -1.837 1.00 97.38 94 GLU A N 1
ATOM 790 C CA . GLU A 1 94 ? 3.213 10.994 -0.579 1.00 97.38 94 GLU A CA 1
ATOM 791 C C . GLU A 1 94 ? 3.590 9.538 -0.261 1.00 97.38 94 GLU A C 1
ATOM 793 O O . GLU A 1 94 ? 4.697 9.265 0.205 1.00 97.38 94 GLU A O 1
ATOM 798 N N . TRP A 1 95 ? 2.675 8.587 -0.491 1.00 98.12 95 TRP A N 1
ATOM 799 C CA . TRP A 1 95 ? 2.961 7.161 -0.316 1.00 98.12 95 TRP A CA 1
ATOM 800 C C . TRP A 1 95 ? 3.980 6.645 -1.332 1.00 98.12 95 TRP A C 1
ATOM 802 O O . TRP A 1 95 ? 4.873 5.890 -0.953 1.00 98.12 95 TRP A O 1
ATOM 812 N N . ILE A 1 96 ? 3.865 7.027 -2.604 1.00 97.88 96 ILE A N 1
ATOM 813 C CA . ILE A 1 96 ? 4.836 6.637 -3.634 1.00 97.88 96 ILE A CA 1
ATOM 814 C C . ILE A 1 96 ? 6.214 7.201 -3.290 1.00 97.88 96 ILE A C 1
ATOM 816 O O . ILE A 1 96 ? 7.178 6.443 -3.272 1.00 97.88 96 ILE A O 1
ATOM 820 N N . ASP A 1 97 ? 6.302 8.489 -2.963 1.00 96.44 97 ASP A N 1
ATOM 821 C CA . ASP A 1 97 ? 7.566 9.182 -2.715 1.00 96.44 97 ASP A CA 1
ATOM 822 C C . ASP A 1 97 ? 8.331 8.551 -1.554 1.00 96.44 97 ASP A C 1
ATOM 824 O O . ASP A 1 97 ? 9.504 8.203 -1.699 1.00 96.44 97 ASP A O 1
ATOM 828 N N . ILE A 1 98 ? 7.663 8.319 -0.418 1.00 95.94 98 ILE A N 1
ATOM 829 C CA . ILE A 1 98 ? 8.329 7.732 0.747 1.00 95.94 98 ILE A CA 1
ATOM 830 C C . ILE A 1 98 ? 8.726 6.271 0.513 1.00 95.94 98 ILE A C 1
ATOM 832 O O . ILE A 1 98 ? 9.786 5.841 0.970 1.00 95.94 98 ILE A O 1
ATOM 836 N N . LEU A 1 99 ? 7.914 5.494 -0.214 1.00 96.25 99 LEU A N 1
ATOM 837 C CA . LEU A 1 99 ? 8.249 4.107 -0.528 1.00 96.25 99 LEU A CA 1
ATOM 838 C C . LEU A 1 99 ? 9.414 4.036 -1.517 1.00 96.25 99 LEU A C 1
ATOM 840 O O . LEU A 1 99 ? 10.347 3.275 -1.279 1.00 96.25 99 LEU A O 1
ATOM 844 N N . CYS A 1 100 ? 9.409 4.855 -2.570 1.00 94.62 100 CYS A N 1
ATOM 845 C CA . CYS A 1 100 ? 10.517 4.965 -3.518 1.00 94.62 100 CYS A CA 1
ATOM 846 C C . CYS A 1 100 ? 11.803 5.429 -2.828 1.00 94.62 100 CYS A C 1
ATOM 848 O O . CYS A 1 100 ? 12.856 4.832 -3.047 1.00 94.62 100 CYS A O 1
ATOM 850 N N . TRP A 1 101 ? 11.720 6.418 -1.932 1.00 92.44 101 TRP A N 1
ATOM 851 C CA . TRP A 1 101 ? 12.857 6.847 -1.118 1.00 92.44 101 TRP A CA 1
ATOM 852 C C . TRP A 1 101 ? 13.457 5.675 -0.327 1.00 92.44 101 TRP A C 1
ATOM 854 O O . TRP A 1 101 ? 14.674 5.491 -0.339 1.00 92.44 101 TRP A O 1
ATOM 864 N N . LYS A 1 102 ? 12.624 4.814 0.282 1.00 91.19 102 LYS A N 1
ATOM 865 C CA . LYS A 1 102 ? 13.097 3.599 0.973 1.00 91.1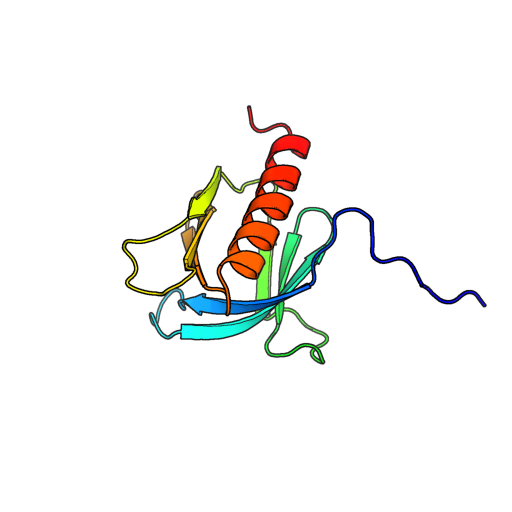9 102 LYS A CA 1
ATOM 866 C C . LYS A 1 102 ? 13.775 2.600 0.036 1.00 91.19 102 LYS A C 1
ATOM 868 O O . LYS A 1 102 ? 14.730 1.958 0.462 1.00 91.19 102 LYS A O 1
ATOM 873 N N . LEU A 1 103 ? 13.310 2.446 -1.207 1.00 90.50 103 LEU A N 1
ATOM 874 C CA . LEU A 1 103 ? 13.946 1.532 -2.168 1.00 90.50 103 LEU A CA 1
ATOM 875 C C . LEU A 1 103 ? 15.358 1.995 -2.537 1.00 90.50 103 LEU A C 1
ATOM 877 O O . LEU A 1 103 ? 16.276 1.180 -2.538 1.00 90.50 103 LEU A O 1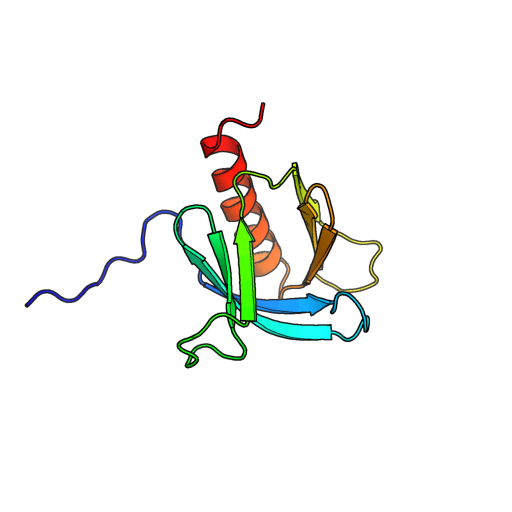
ATOM 881 N N . ILE A 1 104 ? 15.545 3.303 -2.742 1.00 87.06 104 ILE A N 1
ATOM 882 C CA . ILE A 1 104 ? 16.855 3.897 -3.054 1.00 87.06 104 ILE A CA 1
ATOM 883 C C . ILE A 1 104 ? 17.839 3.676 -1.897 1.00 87.06 104 ILE A C 1
ATOM 885 O O . ILE A 1 104 ? 18.974 3.263 -2.116 1.00 87.06 104 ILE A O 1
ATOM 889 N N . GLN A 1 105 ? 17.401 3.877 -0.648 1.00 80.19 105 GLN A N 1
ATOM 890 C CA . GLN A 1 105 ? 18.257 3.637 0.524 1.00 80.19 105 GLN A CA 1
ATOM 891 C C . GLN A 1 105 ? 18.649 2.160 0.705 1.00 80.19 105 GLN A C 1
ATOM 893 O O . GLN A 1 105 ? 19.630 1.867 1.385 1.00 80.19 105 GLN A O 1
ATOM 898 N N . ASN A 1 106 ? 17.901 1.224 0.112 1.00 74.06 106 ASN A N 1
ATOM 899 C CA . ASN A 1 106 ? 18.201 -0.206 0.175 1.00 74.06 106 ASN A CA 1
ATOM 900 C C . ASN A 1 106 ? 19.207 -0.670 -0.899 1.00 74.06 106 ASN A C 1
ATOM 902 O O . ASN A 1 106 ? 19.511 -1.861 -0.936 1.00 74.06 106 ASN A O 1
ATOM 906 N N . GLY A 1 107 ? 19.750 0.236 -1.724 1.00 58.78 107 GLY A N 1
ATOM 907 C CA . GLY A 1 107 ? 20.802 -0.088 -2.696 1.00 58.78 107 GLY A CA 1
ATOM 908 C C . GLY A 1 107 ? 20.315 -0.899 -3.898 1.00 58.78 107 GLY A C 1
ATOM 909 O O . GLY A 1 107 ? 21.069 -1.705 -4.433 1.00 58.78 107 GLY A O 1
ATOM 910 N N . ILE A 1 108 ? 19.052 -0.723 -4.295 1.00 55.47 108 ILE A N 1
ATOM 911 C CA . ILE A 1 108 ? 18.541 -1.271 -5.554 1.00 55.47 108 ILE A CA 1
ATOM 912 C C . ILE A 1 108 ? 18.865 -0.244 -6.646 1.00 55.47 108 ILE A C 1
ATOM 914 O O . ILE A 1 108 ? 18.115 0.715 -6.833 1.00 55.47 108 ILE A O 1
ATOM 918 N N . GLU A 1 109 ? 20.039 -0.414 -7.262 1.00 39.59 109 GLU A N 1
ATOM 919 C CA . GLU A 1 109 ? 20.432 0.222 -8.533 1.00 39.59 109 GLU A CA 1
ATOM 920 C C . GLU A 1 109 ? 19.613 -0.322 -9.712 1.00 39.59 109 GLU A C 1
ATOM 922 O O . GLU A 1 109 ? 19.320 -1.544 -9.728 1.00 39.59 109 GLU A O 1
#

Nearest PDB structures (foldseek):
  1fao-assembly1_A  TM=9.861E-01  e=9.424E-12  Homo sapiens
  1fb8-assembly1_A  TM=9.636E-01  e=5.440E-11  Homo sapiens
  1eaz-assembly1_A  TM=9.632E-01  e=2.849E-09  Homo sapiens
  1fhx-assembly2_B  TM=9.199E-01  e=2.585E-08  Mus musculus
  7kk7-assembly2_B  TM=8.759E-01  e=4.370E-07  Homo sapiens

Foldseek 3Di:
DDPPPDPDPLKDWDWKWWADDPHRDIAIWIWIDDQQKIFTHNYPPDPDTPDIDRLLQWPAKAADPPVVDPQWIWTHGPVDIIIIHDPDVVVSVVVRVSSVVSNVVSVPD